Protein AF-A0A0B7BR20-F1 (afdb_monomer_lite)

Foldseek 3Di:
DPPLDDDDPDPDDFDWDWDQDPVRDIDIDTPCVVVVVVDDDPDDDDDDPVVVVVVCPPPPDDDDDDDVPVVSVDDDDPVD

Organism: NCBI:txid1028688

Sequence (80 aa):
QKQVIRESVSPWAAPVVLVKKKNGTLRLCVDYRALNKKTIKDAYPLPRIDDYLDSLNGAKLFTTLDLTSGYYQVAMKQED

pLDDT: mean 92.58, std 6.25, range [50.69, 97.06]

InterPro domains:
  IPR000477 Reverse transcriptase domain [PF00078] (19-79)
  IPR043128 Reverse transcriptase/Diguanylate cyclase domain [G3DSA:3.30.70.270] (44-71)
  IPR043502 DNA/RNA polymerase superfamily [SSF56672] (2-80)
  IPR053134 RNA-directed DNA polymerase homolog [PTHR24559] (2-80)

Radius of gyration: 18.55 Å; chains: 1; bounding box: 40×35×44 Å

Structure (mmCIF, N/CA/C/O backbone):
data_AF-A0A0B7BR20-F1
#
_entry.id   AF-A0A0B7BR20-F1
#
loop_
_atom_site.group_PDB
_atom_site.id
_atom_site.type_symbol
_atom_site.label_atom_id
_atom_site.label_alt_id
_atom_site.label_comp_id
_atom_site.label_asym_id
_atom_site.label_entity_id
_atom_site.label_seq_id
_atom_site.pdbx_PDB_ins_code
_atom_site.Cartn_x
_atom_site.Cartn_y
_atom_site.Cartn_z
_atom_site.occupancy
_atom_site.B_iso_or_equiv
_atom_site.auth_seq_id
_atom_site.auth_comp_id
_atom_site.auth_asym_id
_atom_site.auth_atom_id
_atom_site.pdbx_PDB_model_num
ATOM 1 N N . GLN A 1 1 ? 20.407 10.627 4.079 1.00 50.69 1 GLN A N 1
ATOM 2 C CA . GLN A 1 1 ? 19.490 10.125 3.028 1.00 50.69 1 GLN A CA 1
ATOM 3 C C . GLN A 1 1 ? 18.854 8.834 3.526 1.00 50.69 1 GLN A C 1
ATOM 5 O O . GLN A 1 1 ? 19.554 8.057 4.159 1.00 50.69 1 GLN A O 1
ATOM 10 N N . LYS A 1 2 ? 17.552 8.610 3.304 1.00 67.81 2 LYS A N 1
ATOM 11 C CA . LYS A 1 2 ? 16.922 7.317 3.628 1.00 67.81 2 LYS A CA 1
ATOM 12 C C . LYS A 1 2 ? 17.324 6.309 2.541 1.00 67.81 2 LYS A C 1
ATOM 14 O O . LYS A 1 2 ? 17.041 6.567 1.375 1.00 67.81 2 LYS A O 1
ATOM 19 N N . GLN A 1 3 ? 17.994 5.214 2.903 1.00 82.56 3 GLN A N 1
ATOM 20 C CA . GLN A 1 3 ? 18.454 4.158 1.982 1.00 82.56 3 GLN A CA 1
ATOM 21 C C . GLN A 1 3 ? 17.297 3.229 1.564 1.00 82.56 3 GLN A C 1
ATOM 23 O O . GLN A 1 3 ? 17.327 2.030 1.798 1.00 82.56 3 GLN A O 1
ATOM 28 N N . VAL A 1 4 ? 16.232 3.805 1.000 1.00 90.31 4 VAL A N 1
ATOM 29 C CA . VAL A 1 4 ? 15.026 3.063 0.575 1.00 90.31 4 VAL A CA 1
ATOM 30 C C . VAL A 1 4 ? 15.133 2.504 -0.845 1.00 90.31 4 VAL A C 1
ATOM 32 O O . VAL A 1 4 ? 14.352 1.641 -1.222 1.00 90.31 4 VAL A O 1
ATOM 35 N N . ILE A 1 5 ? 16.081 3.009 -1.638 1.00 92.88 5 ILE A N 1
ATOM 36 C CA . ILE A 1 5 ? 16.349 2.583 -3.014 1.00 92.88 5 ILE A CA 1
ATOM 37 C C . ILE A 1 5 ? 17.858 2.497 -3.245 1.00 92.88 5 ILE A C 1
ATOM 39 O O . ILE A 1 5 ? 18.640 3.128 -2.530 1.00 92.88 5 ILE A O 1
ATOM 43 N N . ARG A 1 6 ? 18.247 1.747 -4.275 1.00 93.25 6 ARG A N 1
ATOM 44 C CA . ARG A 1 6 ? 19.620 1.619 -4.774 1.00 93.25 6 ARG A CA 1
ATOM 45 C C . ARG A 1 6 ? 19.616 1.636 -6.298 1.00 93.25 6 ARG A C 1
ATOM 47 O O . ARG A 1 6 ? 18.582 1.376 -6.912 1.00 93.25 6 ARG A O 1
ATOM 54 N N . GLU A 1 7 ? 20.763 1.921 -6.899 1.00 94.69 7 GLU A N 1
ATOM 55 C CA . GLU A 1 7 ? 20.940 1.745 -8.340 1.00 94.69 7 GLU A CA 1
ATOM 56 C C . GLU A 1 7 ? 20.743 0.273 -8.724 1.00 94.69 7 GLU A C 1
ATOM 58 O O . GLU A 1 7 ? 21.070 -0.639 -7.959 1.00 94.69 7 GLU A O 1
ATOM 63 N N . SER A 1 8 ? 20.168 0.039 -9.903 1.00 93.19 8 SER A N 1
ATOM 64 C CA . SER A 1 8 ? 19.891 -1.305 -10.404 1.00 93.19 8 SER A CA 1
ATOM 65 C C . SER A 1 8 ? 20.160 -1.386 -11.901 1.00 93.19 8 SER A C 1
ATOM 67 O O . SER A 1 8 ? 20.000 -0.403 -12.621 1.00 93.19 8 SER A O 1
ATOM 69 N N . VAL A 1 9 ? 20.532 -2.579 -12.359 1.00 94.50 9 VAL A N 1
ATOM 70 C CA . VAL A 1 9 ? 20.670 -2.940 -13.781 1.00 94.50 9 VAL A CA 1
ATOM 71 C C . VAL A 1 9 ? 19.548 -3.895 -14.206 1.00 94.50 9 VAL A C 1
ATOM 73 O O . VAL A 1 9 ? 19.754 -4.810 -14.998 1.00 94.50 9 VAL A O 1
ATOM 76 N N . SER A 1 10 ? 18.361 -3.726 -13.611 1.00 94.19 10 SER A N 1
ATOM 77 C CA . SER A 1 10 ? 17.219 -4.612 -13.843 1.00 94.19 10 SER A CA 1
ATOM 78 C C . SER A 1 10 ? 16.771 -4.566 -15.309 1.00 94.19 10 SER A C 1
ATOM 80 O O . SER A 1 10 ? 16.711 -3.481 -15.892 1.00 94.19 10 SER A O 1
ATOM 82 N N . PRO A 1 11 ? 16.381 -5.706 -15.908 1.00 95.44 11 PRO A N 1
ATOM 83 C CA . PRO A 1 11 ? 15.741 -5.709 -17.221 1.00 95.44 11 PRO A CA 1
ATOM 84 C C . PRO A 1 11 ? 14.320 -5.115 -17.186 1.00 95.44 11 PRO A C 1
ATOM 86 O O . PRO A 1 11 ? 13.702 -4.932 -18.235 1.00 95.44 11 PRO A O 1
ATOM 89 N N . TRP A 1 12 ? 13.787 -4.818 -15.996 1.00 94.75 12 TRP A N 1
ATOM 90 C CA . TRP A 1 12 ? 12.487 -4.186 -15.800 1.00 94.75 12 TRP A CA 1
ATOM 91 C C . TRP A 1 12 ? 12.634 -2.709 -15.447 1.00 94.75 12 TRP A C 1
ATOM 93 O O . TRP A 1 12 ? 13.437 -2.331 -14.597 1.00 94.75 12 TRP A O 1
ATOM 103 N N . ALA A 1 13 ? 11.783 -1.880 -16.049 1.00 95.56 13 ALA A N 1
ATOM 104 C CA . ALA A 1 13 ? 11.666 -0.467 -15.726 1.00 95.56 13 ALA A CA 1
ATOM 105 C C . ALA A 1 13 ? 10.196 -0.031 -15.741 1.00 95.56 13 ALA A C 1
ATOM 107 O O . ALA A 1 13 ? 9.371 -0.581 -16.475 1.00 95.56 13 ALA A O 1
ATOM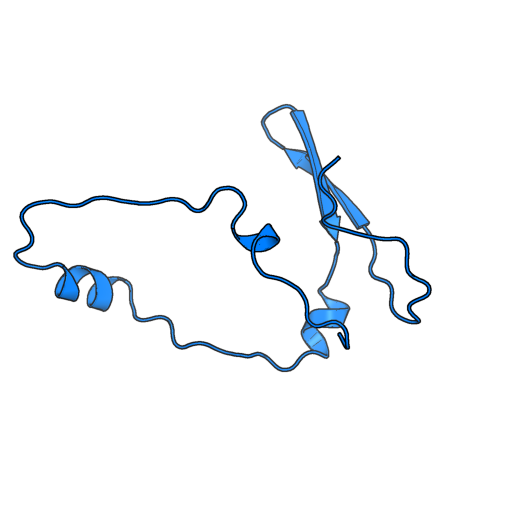 108 N N . ALA A 1 14 ? 9.880 0.982 -14.939 1.00 96.38 14 ALA A N 1
ATOM 109 C CA . ALA A 1 14 ? 8.576 1.629 -14.904 1.00 96.38 14 ALA A CA 1
ATOM 110 C C . ALA A 1 14 ? 8.765 3.153 -14.973 1.00 96.38 14 ALA A C 1
ATOM 112 O O . ALA A 1 14 ? 9.719 3.674 -14.388 1.00 96.38 14 ALA A O 1
ATOM 113 N N . PRO A 1 15 ? 7.891 3.885 -15.684 1.00 97.06 15 PRO A N 1
ATOM 114 C CA . PRO A 1 15 ? 8.028 5.327 -15.800 1.00 97.06 15 PRO A CA 1
ATOM 115 C C . PRO A 1 15 ? 7.724 6.025 -14.470 1.00 97.06 15 PRO A C 1
ATOM 117 O O . PRO A 1 15 ? 6.952 5.539 -13.638 1.00 97.06 15 PRO A O 1
ATOM 120 N N . VAL A 1 16 ? 8.328 7.198 -14.289 1.00 96.31 16 VAL A N 1
ATOM 121 C CA . VAL A 1 16 ? 8.165 8.036 -13.099 1.00 96.31 16 VAL A CA 1
ATOM 122 C C . VAL A 1 16 ? 7.312 9.253 -13.435 1.00 96.31 16 VAL A C 1
ATOM 124 O O . VAL A 1 16 ? 7.526 9.924 -14.441 1.00 96.31 16 VAL A O 1
ATOM 127 N N . VAL A 1 17 ? 6.367 9.564 -12.553 1.00 96.44 17 VAL A N 1
ATOM 128 C CA . VAL A 1 17 ? 5.477 10.721 -12.637 1.00 96.44 17 VAL A CA 1
ATOM 129 C C . VAL A 1 17 ? 5.685 11.601 -11.408 1.00 96.44 17 VAL A C 1
ATOM 131 O O . VAL A 1 17 ? 5.646 11.125 -10.273 1.00 96.44 17 VAL A O 1
ATOM 134 N N . LEU A 1 18 ? 5.882 12.901 -11.620 1.00 96.06 18 LEU A N 1
ATOM 135 C CA . LEU A 1 18 ? 5.962 13.888 -10.545 1.00 96.06 18 LEU A CA 1
ATOM 136 C C . LEU A 1 18 ? 4.601 14.552 -10.345 1.00 96.06 18 LEU A C 1
ATOM 138 O O . LEU A 1 18 ? 4.056 15.172 -11.253 1.00 96.06 18 LEU A O 1
ATOM 142 N N . VAL A 1 19 ? 4.064 14.443 -9.132 1.00 95.94 19 VAL A N 1
ATOM 143 C CA . VAL A 1 19 ? 2.769 15.016 -8.760 1.00 95.94 19 VAL A CA 1
ATOM 144 C C . VAL A 1 19 ? 2.974 16.110 -7.723 1.00 95.94 19 VAL A C 1
ATOM 146 O O . VAL A 1 19 ? 3.586 15.884 -6.680 1.00 95.94 19 VAL A O 1
ATOM 149 N N . LYS A 1 20 ? 2.430 17.301 -7.971 1.00 96.81 20 LYS A N 1
ATOM 150 C CA . LYS A 1 20 ? 2.448 18.396 -6.998 1.00 96.81 20 LYS A CA 1
ATOM 151 C C . LYS A 1 20 ? 1.384 18.156 -5.925 1.00 96.81 20 LYS A C 1
ATOM 153 O O . LYS A 1 20 ? 0.200 18.023 -6.227 1.00 96.81 20 LYS A O 1
ATOM 158 N N . LYS A 1 21 ? 1.795 18.090 -4.660 1.00 95.19 21 LYS A N 1
ATOM 159 C CA . LYS A 1 21 ? 0.880 18.042 -3.514 1.00 95.19 21 LYS A CA 1
ATOM 160 C C . LYS A 1 21 ? 0.271 19.424 -3.263 1.00 95.19 21 LYS A C 1
ATOM 162 O O . LYS A 1 21 ? 0.840 20.447 -3.639 1.00 95.19 21 LYS A O 1
ATOM 167 N N . LYS A 1 22 ? -0.844 19.457 -2.522 1.00 95.12 22 LYS A N 1
ATOM 168 C CA . LYS A 1 22 ? -1.512 20.703 -2.094 1.00 95.12 22 LYS A CA 1
ATOM 169 C C . LYS A 1 22 ? -0.578 21.655 -1.335 1.00 95.12 22 LYS A C 1
ATOM 171 O O . LYS A 1 22 ? -0.686 22.861 -1.487 1.00 95.12 22 LYS A O 1
ATOM 176 N N . ASN A 1 23 ? 0.37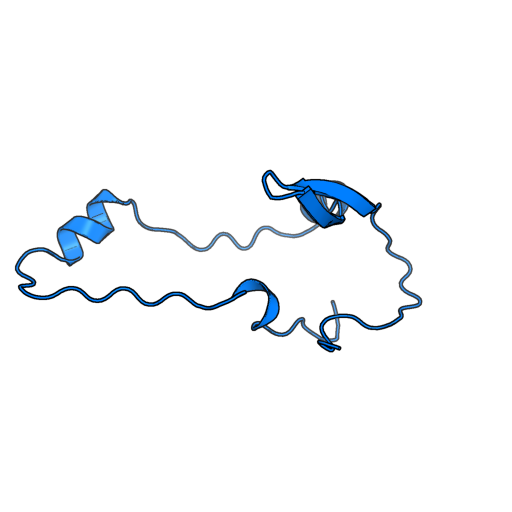2 21.112 -0.571 1.00 94.06 23 ASN A N 1
ATOM 177 C CA . ASN A 1 23 ? 1.374 21.885 0.170 1.00 94.06 23 ASN A CA 1
ATOM 178 C C . ASN A 1 23 ? 2.555 22.375 -0.699 1.00 94.06 23 ASN A C 1
ATOM 180 O O . ASN A 1 23 ? 3.576 22.785 -0.160 1.00 94.06 23 ASN A O 1
ATOM 184 N N . GLY A 1 24 ? 2.474 22.257 -2.028 1.00 93.44 24 GLY A N 1
ATOM 185 C CA . GLY A 1 24 ? 3.508 22.705 -2.964 1.00 93.44 24 GLY A CA 1
ATOM 186 C C . GLY A 1 24 ? 4.673 21.733 -3.168 1.00 93.44 24 GLY A C 1
ATOM 187 O O . GLY A 1 24 ? 5.391 21.871 -4.154 1.00 93.44 24 GLY A O 1
ATOM 188 N N . THR A 1 25 ? 4.837 20.724 -2.305 1.00 95.19 25 THR A N 1
ATOM 189 C CA . THR A 1 25 ? 5.906 19.718 -2.449 1.00 95.19 25 THR A CA 1
ATOM 190 C C . THR A 1 25 ? 5.632 18.756 -3.607 1.00 95.19 25 THR A C 1
ATOM 192 O O . THR A 1 25 ? 4.477 18.459 -3.922 1.00 95.19 25 THR A O 1
ATOM 195 N N . LEU A 1 26 ? 6.688 18.234 -4.232 1.00 95.12 26 LEU A N 1
ATOM 196 C CA . LEU A 1 26 ? 6.571 17.193 -5.254 1.00 95.12 26 LEU A CA 1
ATOM 197 C C . LEU A 1 26 ? 6.522 15.801 -4.610 1.00 95.12 26 LEU A C 1
ATOM 199 O O . LEU A 1 26 ? 7.210 15.517 -3.629 1.00 95.12 26 LEU A O 1
ATOM 203 N N . ARG A 1 27 ? 5.696 14.922 -5.174 1.00 94.12 27 ARG A N 1
ATOM 204 C CA . ARG A 1 27 ? 5.646 13.491 -4.879 1.00 94.12 27 ARG A CA 1
ATOM 205 C C . ARG A 1 27 ? 6.076 12.734 -6.127 1.00 94.12 27 ARG A C 1
ATOM 207 O O . ARG A 1 27 ? 5.455 12.877 -7.175 1.00 94.12 27 ARG A O 1
ATOM 214 N N . LEU A 1 28 ? 7.117 11.925 -5.982 1.00 94.25 28 LEU A N 1
ATOM 215 C CA . LEU A 1 28 ? 7.522 10.954 -6.986 1.00 94.25 28 LEU A CA 1
ATOM 216 C C . LEU A 1 28 ? 6.577 9.750 -6.913 1.00 94.25 28 LEU A C 1
ATOM 218 O O . LEU A 1 28 ? 6.416 9.159 -5.846 1.00 94.25 28 LEU A O 1
ATOM 222 N N . CYS A 1 29 ? 5.943 9.416 -8.033 1.00 95.06 29 CYS A N 1
ATOM 223 C CA . CYS A 1 29 ? 5.062 8.265 -8.189 1.00 95.06 29 CYS A CA 1
ATOM 224 C C . CYS A 1 29 ? 5.602 7.383 -9.316 1.00 95.06 29 CYS A C 1
ATOM 226 O O . CYS A 1 29 ? 5.750 7.852 -10.441 1.00 95.06 29 CYS A O 1
ATOM 228 N N . VAL A 1 30 ? 5.880 6.115 -9.031 1.00 96.00 30 VAL A N 1
ATOM 229 C CA . VAL A 1 30 ? 6.269 5.140 -10.059 1.00 96.00 30 VAL A CA 1
ATOM 230 C C . VAL A 1 30 ? 5.006 4.482 -10.606 1.00 96.00 30 VAL A C 1
ATOM 232 O O . VAL A 1 30 ? 4.146 4.045 -9.838 1.00 96.00 30 VAL A O 1
ATOM 235 N N . ASP A 1 31 ? 4.862 4.429 -11.927 1.00 96.88 31 ASP A N 1
ATOM 236 C CA . ASP A 1 31 ? 3.695 3.828 -12.568 1.00 96.88 31 ASP A CA 1
ATOM 237 C C . ASP A 1 31 ? 3.841 2.305 -12.692 1.00 96.88 31 ASP A C 1
ATOM 239 O O . ASP A 1 31 ? 4.283 1.766 -13.707 1.00 96.88 31 ASP A O 1
ATOM 243 N N . TYR A 1 32 ? 3.410 1.595 -11.651 1.00 96.31 32 TYR A N 1
ATOM 244 C CA . TYR A 1 32 ? 3.422 0.133 -11.616 1.00 96.31 32 TYR A CA 1
ATOM 245 C C . TYR A 1 32 ? 2.241 -0.530 -12.340 1.00 96.31 32 TYR A C 1
ATOM 247 O O . TYR A 1 32 ? 2.069 -1.737 -12.217 1.00 96.31 32 TYR A O 1
ATOM 255 N N . ARG A 1 33 ? 1.408 0.181 -13.117 1.00 96.94 33 ARG A N 1
ATOM 256 C CA . ARG A 1 33 ? 0.213 -0.431 -13.744 1.00 96.94 33 ARG A CA 1
ATOM 257 C C . ARG A 1 33 ? 0.539 -1.635 -14.630 1.00 96.94 33 ARG A C 1
ATOM 259 O O . ARG A 1 33 ? -0.212 -2.607 -14.624 1.00 96.94 33 ARG A O 1
ATOM 266 N N . ALA A 1 34 ? 1.628 -1.577 -15.398 1.00 96.50 34 ALA A N 1
ATOM 267 C CA . ALA A 1 34 ? 2.057 -2.693 -16.245 1.00 96.50 34 ALA A CA 1
ATOM 268 C C . ALA A 1 34 ? 2.622 -3.861 -15.420 1.00 96.50 34 ALA A C 1
ATOM 270 O O . ALA A 1 34 ? 2.335 -5.016 -15.729 1.00 96.50 34 ALA A O 1
ATOM 271 N N . LEU A 1 35 ? 3.370 -3.555 -14.355 1.00 95.81 35 LEU A N 1
ATOM 272 C CA . LEU A 1 35 ? 3.909 -4.544 -13.421 1.00 95.81 35 LEU A CA 1
ATOM 273 C C . LEU A 1 35 ? 2.775 -5.263 -12.674 1.00 95.81 35 LEU A C 1
ATOM 275 O O . LEU A 1 35 ? 2.685 -6.483 -12.727 1.00 95.81 35 LEU A O 1
ATOM 279 N N . ASN A 1 36 ? 1.837 -4.509 -12.100 1.00 95.38 36 ASN A N 1
ATOM 280 C CA . ASN A 1 36 ? 0.702 -5.015 -11.321 1.00 95.38 36 ASN A CA 1
ATOM 281 C C . ASN A 1 36 ? -0.254 -5.919 -12.119 1.00 95.38 36 ASN A C 1
ATOM 283 O O . ASN A 1 36 ? -1.041 -6.654 -11.532 1.00 95.38 36 ASN A O 1
ATOM 287 N N . LYS A 1 37 ? -0.237 -5.845 -13.458 1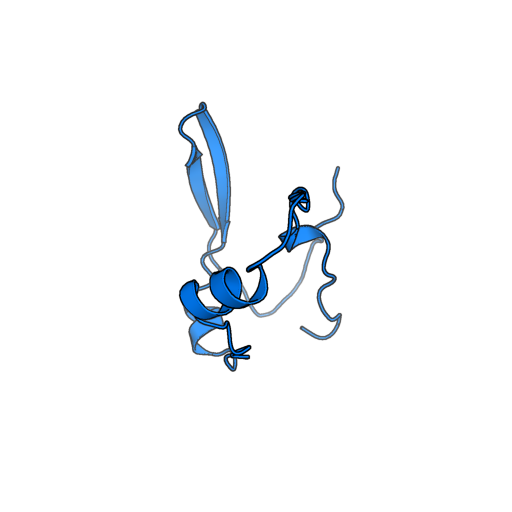.00 96.25 37 LYS A N 1
ATOM 288 C CA . LYS A 1 37 ? -0.995 -6.763 -14.327 1.00 96.25 37 LYS A CA 1
ATOM 289 C C . LYS A 1 37 ? -0.321 -8.126 -14.483 1.00 96.25 37 LYS A C 1
ATOM 291 O O . LYS A 1 37 ? -0.995 -9.080 -14.851 1.00 96.25 37 LYS A O 1
ATOM 296 N N . LYS A 1 38 ? 0.994 -8.194 -14.270 1.00 95.25 38 LYS A N 1
ATOM 297 C CA . LYS A 1 38 ? 1.800 -9.414 -14.379 1.00 95.25 38 LYS A CA 1
ATOM 298 C C . LYS A 1 38 ? 2.050 -10.074 -13.023 1.00 95.25 38 LYS A C 1
ATOM 300 O O . LYS A 1 38 ? 2.382 -11.253 -12.995 1.00 95.25 38 LYS A O 1
ATOM 305 N N . THR A 1 39 ? 1.910 -9.338 -11.921 1.00 95.38 39 THR A N 1
ATOM 306 C CA . THR A 1 39 ? 2.049 -9.893 -10.573 1.00 95.38 39 THR A CA 1
ATOM 307 C C . THR A 1 39 ? 0.807 -10.679 -10.162 1.00 95.38 39 THR A C 1
ATOM 309 O O . THR A 1 39 ? -0.326 -10.345 -10.521 1.00 95.38 39 THR A O 1
ATOM 312 N N . ILE A 1 40 ? 1.022 -11.739 -9.384 1.00 94.69 40 ILE A N 1
ATOM 313 C CA . ILE A 1 40 ? -0.060 -12.489 -8.749 1.00 94.69 40 ILE A CA 1
ATOM 314 C C . ILE A 1 40 ? -0.585 -11.641 -7.590 1.00 94.69 40 ILE A C 1
ATOM 316 O O . ILE A 1 40 ? 0.189 -11.146 -6.770 1.00 94.69 40 ILE A O 1
ATOM 320 N N . LYS A 1 41 ? -1.903 -11.446 -7.532 1.00 91.00 41 LYS A N 1
ATOM 321 C CA . LYS A 1 41 ? -2.533 -10.703 -6.440 1.00 91.00 41 LYS A CA 1
ATOM 322 C C . LYS A 1 41 ? -2.574 -11.576 -5.192 1.00 91.00 41 LYS A C 1
ATOM 324 O O . LYS A 1 41 ? -3.303 -12.563 -5.169 1.00 91.00 41 LYS A O 1
ATOM 329 N N . ASP A 1 42 ? -1.843 -11.168 -4.165 1.00 87.44 42 ASP A N 1
ATOM 330 C CA . ASP A 1 42 ? -1.976 -11.724 -2.823 1.00 87.44 42 ASP A CA 1
ATOM 331 C C . ASP A 1 42 ? -3.106 -10.990 -2.088 1.00 87.44 42 ASP A C 1
ATOM 333 O O . ASP A 1 42 ? -2.932 -9.897 -1.541 1.00 87.44 42 ASP A O 1
ATOM 337 N N . ALA A 1 43 ? -4.321 -11.523 -2.209 1.00 85.38 43 ALA A N 1
ATOM 338 C CA . ALA A 1 43 ? -5.508 -10.922 -1.621 1.00 85.38 43 ALA A CA 1
ATOM 339 C C . ALA A 1 43 ? -5.654 -11.372 -0.163 1.00 85.38 43 ALA A C 1
ATOM 341 O O . ALA A 1 43 ? -6.243 -12.416 0.116 1.00 85.38 43 ALA A O 1
ATOM 342 N N . TYR A 1 44 ? -5.162 -10.558 0.769 1.00 86.94 44 TYR A N 1
ATOM 343 C CA . TYR A 1 44 ? -5.476 -10.741 2.182 1.00 86.94 44 TYR A CA 1
ATOM 344 C C . TYR A 1 44 ? -6.940 -10.344 2.444 1.00 86.94 44 TYR A C 1
ATOM 346 O O . TYR A 1 44 ? -7.337 -9.233 2.068 1.00 86.94 44 TYR A O 1
ATOM 354 N N . PRO A 1 45 ? -7.765 -11.208 3.063 1.00 86.38 45 PRO A N 1
ATOM 355 C CA . PRO A 1 45 ? -9.157 -10.885 3.337 1.00 86.38 45 PRO A CA 1
ATOM 356 C C . PRO A 1 45 ? -9.226 -9.766 4.379 1.00 86.38 45 PRO A C 1
ATOM 358 O O . PRO A 1 45 ? -8.934 -9.972 5.556 1.00 86.38 45 PRO A O 1
ATOM 361 N N . LEU A 1 46 ? -9.608 -8.567 3.940 1.00 89.00 46 LEU A N 1
ATOM 362 C CA . LEU A 1 46 ? -9.938 -7.473 4.843 1.00 89.00 46 LEU A CA 1
ATOM 363 C C . LEU A 1 46 ? -11.404 -7.637 5.290 1.00 89.00 46 LEU A C 1
ATOM 365 O O . LEU A 1 46 ? -12.284 -7.663 4.425 1.00 89.00 46 LEU A O 1
ATOM 369 N N . PRO A 1 47 ? -11.676 -7.760 6.603 1.00 89.88 47 PRO A N 1
ATOM 370 C CA . PRO A 1 47 ? -13.023 -7.723 7.161 1.00 89.88 47 PRO A CA 1
ATOM 371 C C . PRO A 1 47 ? -13.773 -6.464 6.745 1.00 89.88 47 PRO A C 1
ATOM 373 O O . PRO A 1 47 ? -13.174 -5.433 6.408 1.00 89.88 47 PRO A O 1
ATOM 376 N N . ARG A 1 48 ? -15.102 -6.525 6.813 1.00 93.69 48 ARG A N 1
ATOM 377 C CA . ARG A 1 48 ? -15.913 -5.328 6.618 1.00 93.69 48 ARG A CA 1
ATOM 378 C C . ARG A 1 48 ? -15.694 -4.384 7.794 1.00 93.69 48 ARG A C 1
ATOM 380 O O . A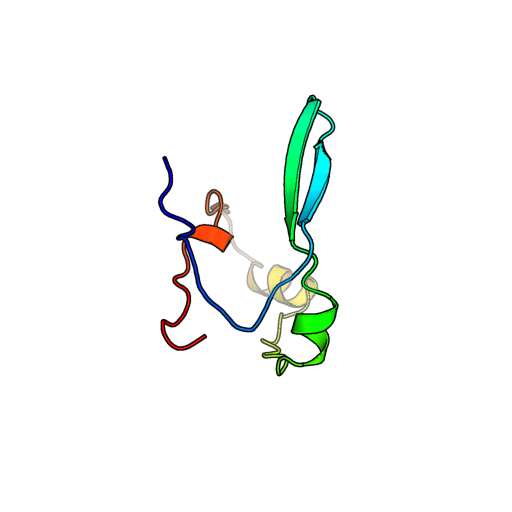RG A 1 48 ? -15.378 -4.801 8.904 1.00 93.69 48 ARG A O 1
ATOM 387 N N . ILE A 1 49 ? -15.892 -3.093 7.543 1.00 93.81 49 ILE A N 1
ATOM 388 C CA . ILE A 1 49 ? -15.781 -2.069 8.590 1.00 93.81 49 ILE A CA 1
ATOM 389 C C . ILE A 1 49 ? -16.750 -2.377 9.741 1.00 93.81 49 ILE A C 1
ATOM 391 O O . ILE A 1 49 ? -16.364 -2.239 10.896 1.00 93.81 49 ILE A O 1
ATOM 395 N N . ASP A 1 50 ? -17.956 -2.858 9.428 1.00 95.31 50 ASP A N 1
ATOM 396 C CA . ASP A 1 50 ? -18.966 -3.250 10.419 1.00 95.31 50 ASP A CA 1
ATOM 397 C C . ASP A 1 50 ? -18.439 -4.357 11.354 1.00 95.31 50 ASP A C 1
ATOM 399 O O . ASP A 1 50 ? -18.480 -4.198 12.570 1.00 95.31 50 ASP A O 1
ATOM 403 N N . ASP A 1 51 ? -17.818 -5.406 10.794 1.00 93.25 51 ASP A N 1
ATOM 404 C CA . ASP A 1 51 ? -17.239 -6.518 11.567 1.00 93.25 51 ASP A CA 1
ATOM 405 C C . ASP A 1 51 ? -16.143 -6.026 12.531 1.00 93.25 51 ASP A C 1
ATOM 407 O O . ASP A 1 51 ? -16.027 -6.487 13.670 1.00 93.25 51 ASP A O 1
ATOM 411 N N . TYR A 1 52 ? -15.332 -5.058 12.087 1.00 91.56 52 TYR A N 1
ATOM 412 C CA . TYR A 1 52 ? -14.323 -4.434 12.939 1.00 91.56 52 TYR A CA 1
ATOM 413 C C . TYR A 1 52 ? -14.947 -3.627 14.079 1.00 91.56 52 TYR A C 1
ATOM 415 O O . TYR A 1 52 ? -14.467 -3.708 15.209 1.00 91.56 52 TYR A O 1
ATOM 423 N N . LEU A 1 53 ? -16.000 -2.854 13.813 1.00 92.62 53 LEU A N 1
ATOM 424 C CA . LEU A 1 53 ? -16.666 -2.049 14.839 1.00 92.62 53 LEU A CA 1
ATOM 425 C C . LEU A 1 53 ? -17.392 -2.920 15.868 1.00 92.62 53 LEU A C 1
ATOM 427 O O . LEU A 1 53 ? -17.299 -2.645 17.064 1.00 92.62 53 LEU A O 1
ATOM 431 N N . ASP A 1 54 ? -18.027 -4.003 15.425 1.00 94.31 54 ASP A N 1
ATOM 432 C CA . ASP A 1 54 ? -18.673 -4.970 16.311 1.00 94.31 54 ASP A CA 1
ATOM 433 C C . ASP A 1 54 ? -17.653 -5.642 17.238 1.00 94.31 54 ASP A C 1
ATOM 435 O O . ASP A 1 54 ? -17.909 -5.803 18.434 1.00 94.31 54 ASP A O 1
ATOM 439 N N . SER A 1 55 ? -16.453 -5.954 16.730 1.00 91.69 55 SER A N 1
ATOM 440 C CA . SER A 1 55 ? -15.369 -6.528 17.543 1.00 91.69 55 SER A CA 1
ATOM 441 C C . SER A 1 55 ? -14.882 -5.603 18.669 1.00 91.69 55 SER A C 1
ATOM 443 O O . SER A 1 55 ? -14.316 -6.064 19.659 1.00 91.69 55 SER A O 1
ATOM 445 N N . LEU A 1 56 ? -15.119 -4.297 18.531 1.00 92.81 56 LEU A N 1
ATOM 446 C CA . LEU A 1 56 ? -14.741 -3.263 19.490 1.00 92.81 56 LEU A CA 1
ATOM 447 C C . LEU A 1 56 ? -15.852 -2.936 20.503 1.00 92.81 56 LEU A C 1
ATOM 449 O O . LEU A 1 56 ? -15.638 -2.125 21.411 1.00 92.81 56 LEU A O 1
ATOM 453 N N . ASN A 1 57 ? -17.033 -3.548 20.374 1.00 93.75 57 ASN A N 1
ATOM 454 C CA . ASN A 1 57 ? -18.167 -3.291 21.253 1.00 93.75 57 ASN A CA 1
ATOM 455 C C . ASN A 1 57 ? -17.834 -3.593 22.728 1.00 93.75 57 ASN A C 1
ATOM 457 O O . ASN A 1 57 ? -17.226 -4.607 23.065 1.00 93.75 57 ASN A O 1
ATOM 461 N N . GLY A 1 58 ? -18.250 -2.703 23.632 1.00 94.12 58 GLY A N 1
ATOM 462 C CA . GLY A 1 58 ? -17.985 -2.819 25.070 1.00 94.12 58 GLY A CA 1
ATOM 463 C C . GLY A 1 58 ? -16.602 -2.332 25.523 1.00 94.12 58 GLY A C 1
ATOM 464 O O . GLY A 1 58 ? -16.365 -2.238 26.732 1.00 94.12 58 GLY A O 1
ATOM 465 N N . ALA A 1 59 ? -15.703 -1.962 24.602 1.00 95.38 59 ALA A N 1
ATOM 466 C CA . ALA A 1 59 ? -14.454 -1.300 24.960 1.00 95.38 59 ALA A CA 1
ATOM 467 C C . ALA A 1 59 ? -14.719 0.115 25.506 1.00 95.38 59 ALA A C 1
ATOM 469 O O . ALA A 1 59 ? -15.535 0.872 24.983 1.00 95.38 59 ALA A O 1
ATOM 470 N N . LYS A 1 60 ? -14.020 0.480 26.587 1.00 95.50 60 LYS A N 1
ATOM 471 C CA . LYS A 1 60 ? -14.172 1.788 27.257 1.00 95.50 60 LYS A CA 1
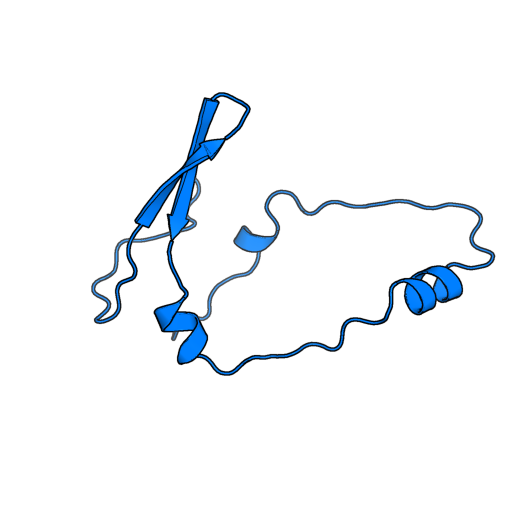ATOM 472 C C . LYS A 1 60 ? -13.099 2.801 26.862 1.00 95.50 60 LYS A C 1
ATOM 474 O O . LYS A 1 60 ? -13.268 3.992 27.099 1.00 95.50 60 LYS A O 1
ATOM 479 N N . LEU A 1 61 ? -11.985 2.324 26.311 1.00 96.44 61 LEU A N 1
ATOM 480 C CA . LEU A 1 61 ? -10.822 3.120 25.936 1.00 96.44 61 LEU A CA 1
ATOM 481 C C . LEU A 1 61 ? -10.328 2.661 24.569 1.00 96.44 61 LEU A C 1
ATOM 483 O O . LEU A 1 61 ? -10.236 1.462 24.311 1.00 96.44 61 LEU A O 1
ATOM 487 N N . PHE A 1 62 ? -9.974 3.628 23.730 1.00 94.94 62 PHE A N 1
ATOM 488 C CA . PHE A 1 62 ? -9.457 3.407 22.389 1.00 94.94 62 PHE A CA 1
ATOM 489 C C . PHE A 1 62 ? -8.153 4.173 22.218 1.00 94.94 62 PHE A C 1
ATOM 491 O O . PHE A 1 62 ? -8.061 5.340 22.595 1.00 94.94 62 PHE A O 1
ATOM 498 N N . THR A 1 63 ? -7.179 3.528 21.587 1.00 95.50 63 THR A N 1
ATOM 499 C CA . THR A 1 63 ? -5.933 4.162 21.159 1.00 95.50 63 THR A CA 1
ATOM 500 C C . THR A 1 63 ? -5.707 3.811 19.703 1.00 95.50 63 THR A C 1
ATOM 502 O O . THR A 1 63 ? -5.893 2.667 19.296 1.00 95.50 63 THR A O 1
ATOM 505 N N . THR A 1 64 ? -5.294 4.798 18.918 1.00 94.12 64 THR A N 1
ATOM 506 C CA . THR A 1 64 ? -4.898 4.604 17.525 1.00 94.12 64 THR A CA 1
ATOM 507 C C . THR A 1 64 ? -3.391 4.789 17.410 1.00 94.12 64 THR A C 1
ATOM 509 O O . THR A 1 64 ? -2.808 5.650 18.068 1.00 94.12 64 THR A O 1
ATOM 512 N N . LEU A 1 65 ? -2.753 3.944 16.604 1.00 95.56 65 LEU A N 1
ATOM 513 C CA . LEU A 1 65 ? -1.322 3.993 16.332 1.00 95.56 65 LEU A CA 1
ATOM 514 C C . LEU A 1 65 ? -1.134 4.145 14.823 1.00 95.56 65 LEU A C 1
ATOM 516 O O . LEU A 1 65 ? -1.728 3.392 14.054 1.00 95.56 65 LEU A O 1
ATOM 520 N N . ASP A 1 66 ? -0.310 5.106 14.410 1.00 95.00 66 ASP A N 1
ATOM 521 C CA . ASP A 1 66 ? 0.059 5.305 13.008 1.00 95.00 66 ASP A CA 1
ATOM 522 C C . ASP A 1 66 ? 1.519 4.906 12.775 1.00 95.00 66 ASP A C 1
ATOM 524 O O . ASP A 1 66 ? 2.437 5.356 13.469 1.00 95.00 66 ASP A O 1
ATOM 528 N N . LEU A 1 67 ? 1.740 4.064 11.767 1.00 94.12 67 LEU A N 1
ATOM 529 C CA . LEU A 1 67 ? 3.075 3.678 11.324 1.00 94.12 67 LEU A CA 1
ATOM 530 C C . LEU A 1 67 ? 3.583 4.723 10.327 1.00 94.12 67 LEU A C 1
ATOM 532 O O . LEU A 1 67 ? 3.241 4.705 9.141 1.00 94.12 67 LEU A O 1
ATOM 536 N N . THR A 1 68 ? 4.456 5.618 10.797 1.00 90.56 68 THR A N 1
ATOM 537 C CA . THR A 1 68 ? 4.987 6.710 9.968 1.00 90.56 68 THR A CA 1
ATOM 538 C C . THR A 1 68 ? 5.684 6.161 8.722 1.00 90.56 68 THR A C 1
ATOM 540 O O . THR A 1 68 ? 6.734 5.525 8.804 1.00 90.56 68 THR A O 1
ATOM 543 N N . SER A 1 69 ? 5.149 6.473 7.538 1.00 87.44 69 SER A N 1
ATOM 544 C CA . SER A 1 69 ? 5.658 5.939 6.261 1.00 87.44 69 SER A CA 1
ATOM 545 C C . SER A 1 69 ? 5.721 4.402 6.227 1.00 87.44 69 SER A C 1
ATOM 547 O O . SER A 1 69 ? 6.689 3.851 5.706 1.00 87.44 69 SER A O 1
ATOM 549 N N . GLY A 1 70 ? 4.706 3.717 6.770 1.00 91.12 70 GLY A N 1
ATOM 550 C CA . GLY A 1 70 ? 4.677 2.257 6.939 1.00 91.12 70 GLY A CA 1
ATOM 551 C C . GLY A 1 70 ? 5.067 1.443 5.698 1.00 91.12 70 GLY A C 1
ATOM 552 O O . GLY A 1 70 ? 5.791 0.461 5.823 1.00 91.12 70 GLY A O 1
ATOM 553 N N . TYR A 1 71 ? 4.711 1.903 4.492 1.00 91.19 71 TYR A N 1
ATOM 554 C CA . TYR A 1 71 ? 5.108 1.250 3.235 1.00 91.19 71 TYR A CA 1
ATOM 555 C C . TYR A 1 71 ? 6.627 1.097 3.044 1.00 91.19 71 TYR A C 1
ATOM 557 O O . TYR A 1 71 ? 7.052 0.171 2.368 1.00 91.19 71 TYR A O 1
ATOM 565 N N . TYR A 1 72 ? 7.451 1.977 3.622 1.00 91.62 72 TYR A N 1
ATOM 566 C CA . TYR A 1 72 ? 8.916 1.906 3.511 1.00 91.62 72 TYR A CA 1
ATOM 567 C C . TYR A 1 72 ? 9.583 1.121 4.645 1.00 91.62 72 TYR A C 1
ATOM 569 O O . TYR A 1 72 ? 10.808 1.046 4.683 1.00 91.62 72 TYR A O 1
ATOM 577 N N . GLN A 1 73 ? 8.806 0.602 5.598 1.00 92.00 73 GLN A N 1
ATOM 578 C CA . GLN A 1 73 ? 9.338 -0.146 6.739 1.00 92.00 73 GLN A CA 1
ATOM 579 C C . GLN A 1 73 ? 9.441 -1.649 6.452 1.00 92.00 73 GLN A C 1
ATOM 581 O O . GLN A 1 73 ? 10.236 -2.337 7.086 1.00 92.00 73 GLN A O 1
ATOM 586 N N . VAL A 1 74 ? 8.656 -2.157 5.498 1.00 91.81 74 VAL A N 1
ATOM 587 C CA . VAL A 1 74 ? 8.683 -3.565 5.086 1.00 91.81 74 VAL A CA 1
ATOM 588 C C . VAL A 1 74 ? 9.772 -3.763 4.033 1.00 91.81 74 VAL A C 1
ATOM 590 O O . VAL A 1 74 ? 9.815 -3.044 3.036 1.00 91.81 74 VAL A O 1
ATOM 593 N N . ALA A 1 75 ? 10.662 -4.730 4.260 1.00 93.38 75 ALA A N 1
ATOM 594 C CA . ALA A 1 75 ? 11.741 -5.047 3.332 1.00 93.38 75 ALA A CA 1
ATOM 595 C C . ALA A 1 75 ? 11.214 -5.755 2.074 1.00 93.38 75 ALA A C 1
ATOM 597 O O . ALA A 1 75 ? 10.350 -6.629 2.156 1.00 93.38 75 ALA A O 1
ATOM 598 N N . MET A 1 76 ? 11.782 -5.404 0.919 1.00 93.56 76 MET A N 1
ATOM 599 C CA . MET A 1 76 ? 11.593 -6.162 -0.319 1.00 93.56 76 MET A CA 1
ATOM 600 C C . MET A 1 76 ? 12.409 -7.455 -0.261 1.00 93.56 76 MET A C 1
ATOM 602 O O . MET A 1 76 ? 13.504 -7.474 0.310 1.00 93.56 76 MET A O 1
ATOM 606 N N . LYS A 1 77 ? 11.896 -8.533 -0.862 1.00 94.50 77 LYS A N 1
ATOM 607 C CA . LYS A 1 77 ? 12.686 -9.753 -1.058 1.00 94.50 77 LYS A CA 1
ATOM 608 C C . LYS A 1 77 ? 13.821 -9.457 -2.035 1.00 94.50 77 LYS A C 1
ATOM 610 O O . LYS A 1 77 ? 13.637 -8.714 -2.986 1.00 94.50 77 LYS A O 1
ATOM 615 N N . GLN A 1 78 ? 14.992 -10.042 -1.801 1.00 90.94 78 GLN A N 1
ATOM 616 C CA . GLN A 1 78 ? 16.187 -9.770 -2.609 1.00 90.94 78 GLN A CA 1
ATOM 617 C C . GLN A 1 78 ? 16.083 -10.306 -4.049 1.00 90.94 78 GLN A C 1
ATOM 619 O O . GLN A 1 78 ? 16.805 -9.842 -4.930 1.00 90.94 78 GLN A O 1
ATOM 624 N N . GLU A 1 79 ? 15.230 -11.309 -4.249 1.00 90.62 79 GLU A N 1
A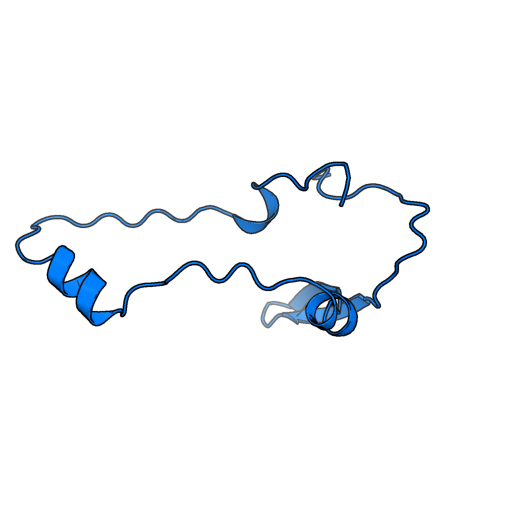TOM 625 C CA . GLU A 1 79 ? 15.002 -12.010 -5.517 1.00 90.62 79 GLU A CA 1
ATOM 626 C C . GLU A 1 79 ? 13.972 -11.308 -6.419 1.00 90.62 79 GLU A C 1
ATOM 628 O O . GLU A 1 79 ? 13.933 -11.603 -7.613 1.00 90.62 79 GLU A O 1
ATOM 633 N N . ASP A 1 80 ? 13.173 -10.395 -5.849 1.00 86.62 80 ASP A N 1
ATOM 634 C CA . ASP A 1 80 ? 12.143 -9.596 -6.532 1.00 86.62 80 ASP A CA 1
ATOM 635 C C . ASP A 1 80 ? 12.690 -8.212 -6.945 1.00 86.62 80 ASP A C 1
ATOM 637 O O . ASP A 1 80 ? 12.332 -7.736 -8.049 1.00 86.62 80 ASP A O 1
#

Secondary structure (DSSP, 8-state):
----------S----EEEEE-TTS-EEEEE-THHHHTTS------PPPHHHHHHHTTT-S-------TTGGGTSPPPTT-